Protein AF-C2ET09-F1 (afdb_monomer)

Radius of gyration: 23.15 Å; Cα contacts (8 Å, |Δi|>4): 17; chains: 1; bounding box: 46×45×47 Å

Organism: NCBI:txid1423814

Sequence (67 aa):
RRVWALLRRQAELDGMPAINAKRVYRIMRQNALLLERKPAVPPSKRAHTGRVAVKESNQRWCSDGFE

Solvent-accessible surface area (backbone atoms only — not comparable to full-atom values): 4711 Å² total; per-residue (Å²): 116,66,68,55,54,54,53,38,55,49,25,58,75,69,72,43,76,83,71,59,62,69,58,55,50,51,54,33,56,76,67,69,67,60,78,80,79,76,76,79,78,74,78,75,85,72,79,84,79,76,76,86,83,66,99,56,87,88,71,76,80,76,79,85,76,86,127

Foldseek 3Di:
DVVLVVVQVVCVVVVHDRDDPVVVVVVCVVVVVDDDDDPDDPPDPDDPPDDDDDPDPPPDDDPPPDD

Secondary structure (DSSP, 8-state):
-HHHHHHHHHHHHTTPPPPPHHHHHHHHHHTT-SPPPPPPPPPP----------SSTT---------

Structure (mmCIF, N/CA/C/O backbone):
data_AF-C2ET09-F1
#
_entry.id   AF-C2ET09-F1
#
loop_
_atom_site.group_PDB
_atom_site.id
_atom_site.type_symbol
_atom_site.label_atom_id
_atom_site.label_alt_id
_atom_site.label_comp_id
_atom_site.label_asym_id
_atom_site.label_entity_id
_atom_site.label_seq_id
_atom_site.pdbx_PDB_ins_code
_atom_site.Cartn_x
_atom_site.Cartn_y
_atom_site.Cartn_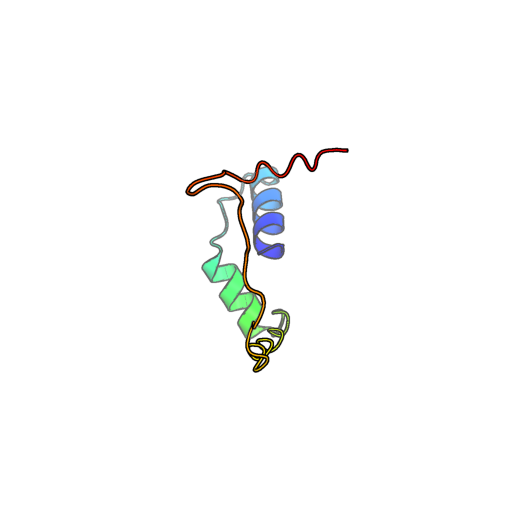z
_atom_site.occupancy
_atom_site.B_iso_or_equiv
_atom_site.auth_seq_id
_atom_site.auth_comp_id
_atom_site.auth_asym_id
_atom_site.auth_atom_id
_at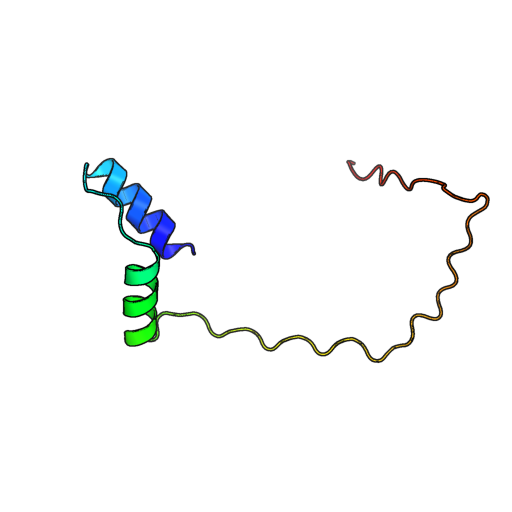om_site.pdbx_PDB_model_num
ATOM 1 N N . ARG A 1 1 ? -2.924 0.533 -0.651 1.00 67.62 1 ARG A N 1
ATOM 2 C CA . ARG A 1 1 ? -2.528 1.324 0.547 1.00 67.62 1 ARG A CA 1
ATOM 3 C C . ARG A 1 1 ? -3.725 1.982 1.241 1.00 67.62 1 ARG A C 1
ATOM 5 O O . ARG A 1 1 ? -3.861 1.765 2.432 1.00 67.62 1 ARG A O 1
ATOM 12 N N . ARG A 1 2 ? -4.611 2.700 0.529 1.00 89.25 2 ARG A N 1
ATOM 13 C CA . ARG A 1 2 ? -5.781 3.399 1.112 1.00 89.25 2 ARG A CA 1
ATOM 14 C C . ARG A 1 2 ? -6.716 2.518 1.959 1.00 89.25 2 ARG A C 1
ATOM 16 O O . ARG A 1 2 ? -6.965 2.860 3.103 1.00 89.25 2 ARG A O 1
ATOM 23 N N . VAL A 1 3 ? -7.151 1.366 1.440 1.00 93.44 3 VAL A N 1
ATOM 24 C CA . VAL A 1 3 ? -8.098 0.470 2.142 1.00 93.44 3 VAL A CA 1
ATOM 25 C C . VAL A 1 3 ? -7.601 0.059 3.531 1.00 93.44 3 VAL A C 1
ATOM 27 O O . VAL A 1 3 ? -8.338 0.147 4.501 1.00 93.44 3 VAL A O 1
ATOM 30 N N . TRP A 1 4 ? -6.328 -0.324 3.655 1.00 95.19 4 TRP A N 1
ATOM 31 C CA . TRP A 1 4 ? -5.763 -0.696 4.953 1.00 95.19 4 TRP A CA 1
ATOM 32 C C . TRP A 1 4 ? -5.742 0.467 5.952 1.00 95.19 4 TRP A C 1
ATOM 34 O O . TRP A 1 4 ? -6.013 0.252 7.126 1.00 95.19 4 TRP A O 1
ATOM 44 N N . ALA A 1 5 ? -5.459 1.691 5.496 1.00 94.38 5 ALA A N 1
ATOM 45 C CA . ALA A 1 5 ? -5.478 2.864 6.366 1.00 94.38 5 ALA A CA 1
ATOM 46 C C . ALA A 1 5 ? -6.895 3.172 6.881 1.00 94.38 5 ALA A C 1
ATOM 48 O O . ALA A 1 5 ? -7.051 3.503 8.051 1.00 94.38 5 ALA A O 1
ATOM 49 N N . LEU A 1 6 ? -7.918 3.009 6.032 1.00 95.25 6 LEU A N 1
ATOM 50 C CA . LEU A 1 6 ? -9.321 3.161 6.433 1.00 95.25 6 LEU A CA 1
ATOM 51 C C . LEU A 1 6 ? -9.725 2.100 7.461 1.00 95.25 6 LEU A C 1
ATOM 53 O O . LEU A 1 6 ? -10.257 2.437 8.510 1.00 95.25 6 LEU A O 1
ATOM 57 N N . LEU A 1 7 ? -9.393 0.833 7.195 1.00 95.19 7 LEU A N 1
ATOM 58 C CA . LEU A 1 7 ? -9.667 -0.271 8.116 1.00 95.19 7 LEU A CA 1
ATOM 59 C C . LEU A 1 7 ? -8.938 -0.110 9.455 1.00 95.19 7 LEU A C 1
ATOM 61 O O . LEU A 1 7 ? -9.503 -0.423 10.494 1.00 95.19 7 LEU A O 1
ATOM 65 N N . ARG A 1 8 ? -7.695 0.388 9.444 1.00 95.12 8 ARG A N 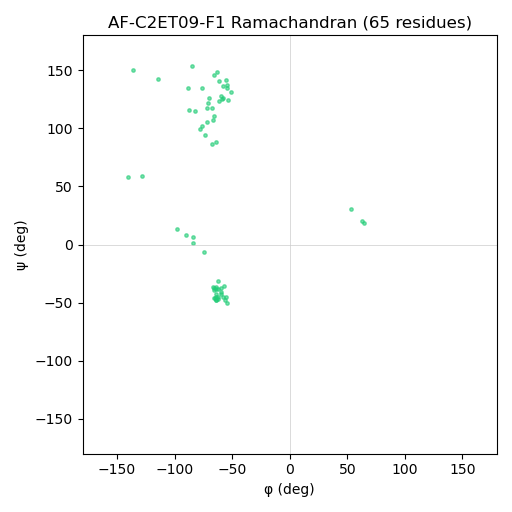1
ATOM 66 C CA . ARG A 1 8 ? -6.948 0.688 10.671 1.00 95.12 8 ARG A CA 1
ATOM 67 C C . ARG A 1 8 ? -7.623 1.796 11.476 1.00 95.12 8 ARG A C 1
ATOM 69 O O . ARG A 1 8 ? -7.807 1.611 12.668 1.00 95.12 8 ARG A O 1
ATOM 76 N N . ARG A 1 9 ? -8.009 2.900 10.831 1.00 95.12 9 ARG A N 1
ATOM 77 C CA . ARG A 1 9 ? -8.690 4.015 11.503 1.00 95.12 9 ARG A CA 1
ATOM 78 C C . ARG A 1 9 ? -10.006 3.565 12.135 1.00 95.12 9 ARG A C 1
ATOM 80 O O . ARG A 1 9 ? -10.292 3.942 13.259 1.00 95.12 9 ARG A O 1
ATOM 87 N N . GLN A 1 10 ? -10.779 2.745 11.426 1.00 95.62 10 GLN A N 1
ATOM 88 C CA . GLN A 1 10 ? -12.018 2.190 11.965 1.00 95.62 10 GLN A CA 1
ATOM 89 C C . GLN A 1 10 ? -11.740 1.262 13.155 1.00 95.62 10 GLN A C 1
ATOM 91 O O . GLN A 1 10 ? -12.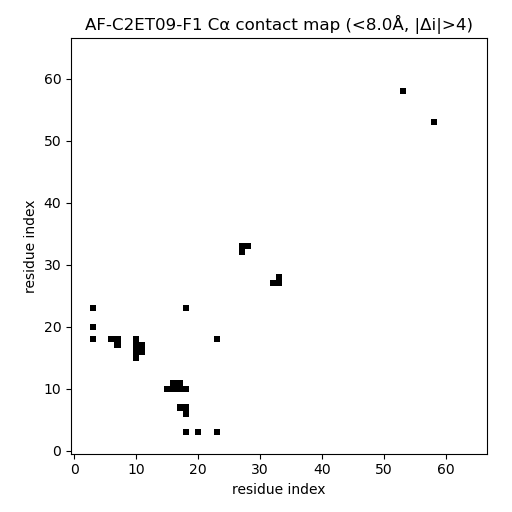344 1.426 14.203 1.00 95.62 10 GLN A O 1
ATOM 96 N N . ALA A 1 11 ? -10.756 0.364 13.039 1.00 95.12 11 ALA A N 1
ATOM 97 C CA . ALA A 1 11 ? -10.369 -0.514 14.142 1.00 95.12 11 ALA A CA 1
ATOM 98 C C . ALA A 1 11 ? -9.906 0.264 15.388 1.00 95.12 11 ALA A C 1
ATOM 100 O O . ALA A 1 11 ? -10.228 -0.138 16.497 1.00 95.12 11 ALA A O 1
ATOM 101 N N . GLU A 1 12 ? -9.191 1.379 15.217 1.00 95.19 12 GLU A N 1
ATOM 102 C CA . GLU A 1 12 ? -8.796 2.265 16.321 1.00 95.19 12 GLU A CA 1
ATOM 103 C C . GLU A 1 12 ? -10.012 2.900 17.012 1.00 95.19 12 GLU A C 1
ATOM 105 O O . GLU A 1 12 ? -10.055 2.936 18.239 1.00 95.19 12 GLU A O 1
ATOM 110 N N . LEU A 1 13 ? -11.012 3.352 16.244 1.00 96.62 13 LEU A N 1
ATOM 111 C CA . LEU A 1 13 ? -12.268 3.887 16.788 1.00 96.62 13 LEU A CA 1
ATOM 112 C C . LEU A 1 13 ? -13.082 2.817 17.525 1.00 96.62 13 LEU A C 1
ATOM 114 O O . LEU A 1 13 ? -13.663 3.097 18.568 1.00 96.62 13 LEU A O 1
ATOM 118 N N . ASP A 1 14 ? -13.075 1.591 17.009 1.00 96.69 14 ASP A N 1
ATOM 119 C CA . ASP A 1 14 ? -13.824 0.462 17.565 1.00 96.69 14 ASP A CA 1
ATOM 120 C C . ASP A 1 14 ? -13.074 -0.252 18.709 1.00 96.69 14 ASP A C 1
ATOM 122 O O . ASP A 1 14 ? -13.547 -1.265 19.226 1.00 96.69 14 ASP A O 1
ATOM 126 N N . GLY A 1 15 ? -11.878 0.217 19.090 1.00 95.88 15 GLY A N 1
ATOM 127 C CA . GLY A 1 15 ? -11.035 -0.427 20.108 1.00 95.88 15 GLY A CA 1
ATOM 128 C C . GLY A 1 15 ? -10.538 -1.825 19.711 1.00 95.88 15 GLY A C 1
ATOM 129 O O . GLY A 1 15 ? -10.134 -2.620 20.561 1.00 95.88 15 GLY A O 1
ATOM 130 N N . MET A 1 16 ? -10.575 -2.149 18.420 1.00 96.19 16 MET A N 1
ATOM 131 C CA . MET A 1 16 ? -10.156 -3.432 17.875 1.00 96.19 16 MET A CA 1
ATOM 132 C C . MET A 1 16 ? -8.643 -3.479 17.614 1.00 96.19 16 MET A C 1
ATOM 134 O O . MET A 1 16 ? -8.005 -2.462 17.331 1.00 96.19 16 MET A O 1
ATOM 138 N N . PRO A 1 17 ? -8.031 -4.677 17.638 1.00 93.31 17 PRO A N 1
ATOM 139 C CA . PRO A 1 17 ? -6.615 -4.823 17.335 1.00 93.31 17 PRO A CA 1
ATOM 140 C C . PRO A 1 17 ? -6.286 -4.412 15.895 1.00 93.31 17 PRO A C 1
ATOM 142 O O . PRO A 1 17 ? -7.057 -4.618 14.954 1.00 93.31 17 PRO A O 1
ATOM 145 N N . ALA A 1 18 ? -5.073 -3.891 15.706 1.00 90.69 18 ALA A N 1
ATOM 146 C CA . ALA A 1 18 ? -4.613 -3.429 14.405 1.00 90.69 18 ALA A CA 1
ATOM 147 C C . ALA A 1 18 ? -4.612 -4.554 13.353 1.00 90.69 18 ALA A C 1
ATOM 149 O O . ALA A 1 18 ? -3.990 -5.608 13.507 1.00 90.69 18 ALA A O 1
ATOM 150 N N . ILE A 1 19 ? -5.252 -4.290 12.215 1.00 93.19 19 ILE A N 1
ATOM 151 C CA . ILE A 1 19 ? -5.370 -5.256 11.121 1.00 93.19 19 ILE A CA 1
ATOM 152 C C . ILE A 1 19 ? -4.045 -5.355 10.347 1.00 93.19 19 ILE A C 1
ATOM 154 O O . ILE A 1 19 ? -3.441 -4.350 9.961 1.00 93.19 19 ILE A O 1
ATOM 158 N N . ASN A 1 20 ? -3.597 -6.578 10.048 1.00 94.44 20 ASN A N 1
ATOM 159 C CA . ASN A 1 20 ? -2.377 -6.817 9.273 1.00 94.44 20 ASN A CA 1
ATOM 160 C C . ASN A 1 20 ? -2.550 -6.432 7.789 1.00 94.44 20 ASN A C 1
ATOM 162 O O . ASN A 1 20 ? -3.362 -7.019 7.068 1.00 94.44 20 ASN A O 1
ATOM 166 N N . ALA A 1 21 ? -1.712 -5.514 7.300 1.00 95.19 21 ALA A N 1
ATOM 167 C CA . ALA A 1 21 ? -1.736 -5.035 5.916 1.00 95.19 21 ALA A CA 1
ATOM 168 C C . ALA A 1 21 ? -1.584 -6.150 4.864 1.00 95.19 21 ALA A C 1
ATOM 170 O O . ALA A 1 21 ? -2.227 -6.105 3.814 1.00 95.19 21 ALA A O 1
ATOM 171 N N . LYS A 1 22 ? -0.774 -7.181 5.141 1.00 96.62 22 LYS A N 1
ATOM 172 C CA . LYS A 1 22 ? -0.572 -8.318 4.228 1.00 96.62 22 LYS A CA 1
ATOM 173 C C . LYS A 1 22 ? -1.847 -9.147 4.075 1.00 96.62 22 LYS A C 1
ATOM 175 O O . LYS A 1 22 ? -2.125 -9.630 2.981 1.00 96.62 22 LYS A O 1
ATOM 180 N N . ARG A 1 23 ? -2.631 -9.307 5.150 1.00 95.69 23 ARG A N 1
ATOM 181 C CA . ARG A 1 23 ? -3.910 -10.037 5.107 1.00 95.69 23 ARG A CA 1
ATOM 182 C C . ARG A 1 23 ? -4.925 -9.296 4.240 1.00 95.69 23 ARG A C 1
ATOM 184 O O . ARG A 1 23 ? -5.515 -9.917 3.364 1.00 95.69 23 ARG A O 1
ATOM 191 N N . VAL A 1 24 ? -5.046 -7.979 4.426 1.00 95.62 24 VAL A N 1
ATOM 192 C CA . VAL A 1 24 ? -5.904 -7.117 3.593 1.00 95.62 24 VAL A CA 1
ATOM 193 C C . VAL A 1 24 ? -5.518 -7.240 2.120 1.00 95.62 24 VAL A C 1
ATOM 195 O O . VAL A 1 24 ? -6.375 -7.489 1.279 1.00 95.62 24 VAL A O 1
ATOM 198 N N . TYR A 1 25 ? -4.223 -7.158 1.806 1.00 95.38 25 TYR A N 1
ATOM 199 C CA . TYR A 1 25 ? -3.742 -7.310 0.432 1.00 95.38 25 TYR A CA 1
ATOM 200 C C . TYR A 1 25 ? -4.127 -8.661 -0.194 1.00 95.38 25 TYR A C 1
ATOM 202 O O . TYR A 1 25 ? -4.591 -8.686 -1.331 1.00 95.38 25 TYR A O 1
ATOM 210 N N . ARG A 1 26 ? -3.968 -9.780 0.531 1.00 96.56 26 ARG A N 1
ATOM 211 C CA . ARG A 1 26 ? -4.332 -11.115 0.017 1.00 96.56 26 ARG A CA 1
ATOM 212 C C . ARG A 1 26 ? -5.823 -11.231 -0.291 1.00 96.56 26 ARG A C 1
ATOM 214 O O . ARG A 1 26 ? -6.159 -11.707 -1.368 1.00 96.56 26 ARG A O 1
ATOM 221 N N . ILE A 1 27 ? -6.685 -10.755 0.609 1.00 95.94 27 ILE A N 1
ATOM 222 C CA . ILE A 1 27 ? -8.143 -10.766 0.409 1.00 95.94 27 ILE A CA 1
ATOM 223 C C . ILE A 1 27 ? -8.514 -9.911 -0.804 1.00 95.94 27 ILE A C 1
ATOM 225 O O . ILE A 1 27 ? -9.244 -10.368 -1.679 1.00 95.94 27 ILE A O 1
ATOM 229 N N . MET A 1 28 ? -7.960 -8.700 -0.911 1.00 96.62 28 MET A N 1
ATOM 230 C CA . MET A 1 28 ? -8.197 -7.837 -2.071 1.00 96.62 28 MET A CA 1
ATOM 231 C C . MET A 1 28 ? -7.742 -8.494 -3.378 1.00 96.62 28 MET A C 1
ATOM 233 O O . MET A 1 28 ? -8.442 -8.399 -4.379 1.00 96.62 28 MET A O 1
ATOM 237 N N . ARG A 1 29 ? -6.592 -9.182 -3.372 1.00 94.38 29 ARG A N 1
ATOM 238 C CA . ARG A 1 29 ? -6.083 -9.906 -4.543 1.00 94.38 29 ARG A CA 1
ATOM 239 C C . ARG A 1 29 ? -7.000 -11.059 -4.948 1.00 94.38 29 ARG A C 1
ATOM 241 O O . ARG A 1 29 ? -7.273 -11.203 -6.131 1.00 94.38 29 ARG A O 1
ATOM 248 N N . GLN A 1 30 ? -7.466 -11.857 -3.987 1.00 97.44 30 GLN A N 1
ATOM 249 C CA . GLN A 1 30 ? -8.378 -12.981 -4.236 1.00 97.44 30 GLN A CA 1
ATOM 250 C C . GLN A 1 30 ? -9.722 -12.529 -4.819 1.00 97.44 30 GLN A C 1
ATOM 252 O O . GLN A 1 30 ? -10.304 -13.251 -5.615 1.00 97.44 30 GLN A O 1
ATOM 257 N N . ASN A 1 31 ? -10.178 -11.327 -4.461 1.00 96.31 31 ASN A N 1
ATOM 258 C CA . ASN A 1 31 ? -11.449 -10.760 -4.918 1.00 96.31 31 ASN A CA 1
ATOM 259 C C . ASN A 1 31 ? -11.297 -9.780 -6.096 1.00 96.31 31 ASN A C 1
ATOM 261 O O . ASN A 1 31 ? -12.216 -9.018 -6.368 1.00 96.31 31 ASN A O 1
ATOM 265 N N . ALA A 1 32 ? -10.135 -9.740 -6.758 1.00 93.88 32 ALA A N 1
ATOM 266 C CA . ALA A 1 32 ? -9.862 -8.827 -7.875 1.00 93.88 32 ALA A CA 1
ATOM 267 C C . ALA A 1 32 ? -10.123 -7.327 -7.571 1.00 93.88 32 ALA A C 1
ATOM 269 O O . ALA A 1 32 ? -10.425 -6.541 -8.460 1.00 93.88 32 ALA A O 1
ATOM 270 N N . LEU A 1 33 ? -9.947 -6.899 -6.315 1.00 93.25 33 LEU A N 1
ATOM 271 C CA . LEU A 1 33 ? -10.160 -5.513 -5.857 1.00 93.25 33 LEU A CA 1
ATOM 272 C C . LEU A 1 33 ? -8.897 -4.637 -5.947 1.00 93.25 33 LEU A C 1
ATOM 274 O O . LEU A 1 33 ? -8.838 -3.542 -5.380 1.00 93.25 33 LEU A O 1
ATOM 278 N N . LEU A 1 34 ? -7.830 -5.139 -6.570 1.00 91.81 34 LEU A N 1
ATOM 279 C CA . LEU A 1 34 ? -6.602 -4.377 -6.772 1.00 91.81 34 LEU A CA 1
ATOM 280 C C . LEU A 1 34 ? -6.697 -3.598 -8.080 1.00 91.81 34 LEU A C 1
ATOM 282 O O . LEU A 1 34 ? -7.072 -4.149 -9.106 1.00 91.81 34 LEU A O 1
ATOM 286 N N . LEU A 1 35 ? -6.299 -2.326 -8.036 1.00 88.88 35 LEU A N 1
ATOM 287 C CA . LEU A 1 35 ? -6.160 -1.524 -9.246 1.00 88.88 35 LEU A CA 1
ATOM 288 C C . LEU A 1 35 ? -5.110 -2.146 -10.165 1.00 88.88 35 LEU A C 1
ATOM 290 O O . LEU A 1 35 ? -4.053 -2.589 -9.698 1.00 88.88 35 LEU A O 1
ATOM 294 N N . GLU A 1 36 ? -5.389 -2.118 -11.465 1.00 85.06 36 GLU A N 1
ATOM 295 C CA . GLU A 1 36 ? -4.422 -2.527 -12.469 1.00 85.06 36 GLU A CA 1
ATOM 296 C C . GLU A 1 36 ? -3.155 -1.686 -12.356 1.00 85.06 36 GLU A C 1
ATOM 298 O O . GLU A 1 36 ? -3.172 -0.462 -12.170 1.00 85.06 36 GLU A O 1
ATOM 303 N N . ARG A 1 37 ? -2.012 -2.363 -12.446 1.00 82.06 37 ARG A N 1
ATOM 304 C CA . ARG A 1 37 ? -0.733 -1.674 -12.472 1.00 82.06 37 ARG A CA 1
ATOM 305 C C . ARG A 1 37 ? -0.615 -0.987 -13.825 1.00 82.06 37 ARG A C 1
ATOM 307 O O . ARG A 1 37 ? -0.533 -1.664 -14.845 1.00 82.06 37 ARG A O 1
ATOM 314 N N . LYS A 1 38 ? -0.536 0.346 -13.820 1.00 82.56 38 LYS A N 1
ATOM 315 C CA . LYS A 1 38 ? -0.184 1.110 -15.021 1.00 82.56 38 LYS A CA 1
ATOM 316 C C . LYS A 1 38 ? 1.100 0.516 -15.625 1.00 82.56 38 LYS A C 1
ATOM 318 O O . LYS A 1 38 ? 2.058 0.310 -14.865 1.00 82.56 38 LYS A O 1
ATOM 323 N N . PRO A 1 39 ? 1.146 0.236 -16.939 1.00 79.75 39 PRO A N 1
ATOM 324 C CA . PRO A 1 39 ? 2.370 -0.225 -17.572 1.00 79.75 39 PRO A CA 1
ATOM 325 C C . PRO A 1 39 ? 3.489 0.781 -17.301 1.00 79.75 39 PRO A C 1
ATOM 327 O O . PRO A 1 39 ? 3.258 1.995 -17.256 1.00 79.75 39 PRO A O 1
ATOM 330 N N . ALA A 1 40 ? 4.698 0.269 -17.068 1.00 79.81 40 ALA A N 1
ATOM 331 C CA . ALA A 1 40 ? 5.863 1.129 -16.951 1.00 79.81 40 ALA A CA 1
ATOM 332 C C . ALA A 1 40 ? 5.984 1.931 -18.251 1.00 79.81 40 ALA A C 1
ATOM 334 O O . ALA A 1 40 ? 5.975 1.348 -19.336 1.00 79.81 40 ALA A O 1
ATOM 335 N N . VAL A 1 41 ? 6.060 3.260 -18.142 1.00 80.00 41 VAL A N 1
ATOM 336 C CA . VAL A 1 41 ? 6.374 4.092 -19.305 1.00 80.00 41 VAL A CA 1
ATOM 337 C C . VAL A 1 41 ? 7.766 3.661 -19.765 1.00 80.00 41 VAL A C 1
ATOM 339 O O . VAL A 1 41 ? 8.684 3.672 -18.938 1.00 80.00 41 VAL A O 1
ATOM 342 N N . PRO A 1 42 ? 7.939 3.239 -21.029 1.00 81.44 42 PRO A N 1
ATOM 343 C CA . PRO A 1 42 ? 9.255 2.896 -21.531 1.00 81.44 42 PRO A CA 1
ATOM 344 C C . PRO A 1 42 ? 10.200 4.081 -21.312 1.00 81.44 42 PRO A C 1
ATOM 346 O O . PRO A 1 42 ? 9.788 5.223 -21.549 1.00 81.44 42 PRO A O 1
ATOM 349 N N . PRO A 1 43 ? 11.446 3.854 -20.863 1.00 76.12 43 PRO A N 1
ATOM 350 C CA . PRO A 1 43 ? 12.415 4.933 -20.787 1.00 76.12 43 PRO A CA 1
ATOM 351 C C . PRO A 1 43 ?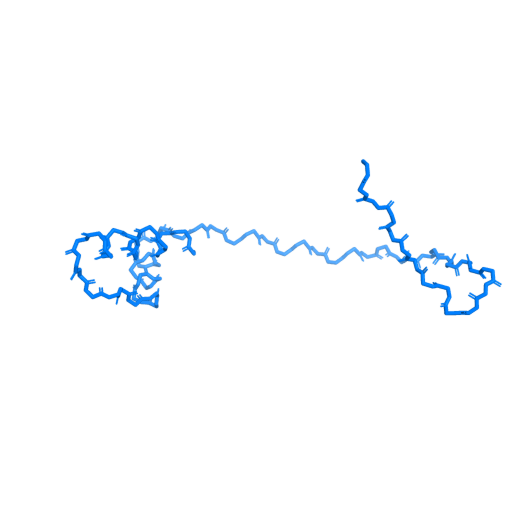 12.524 5.602 -22.160 1.00 76.12 43 PRO A C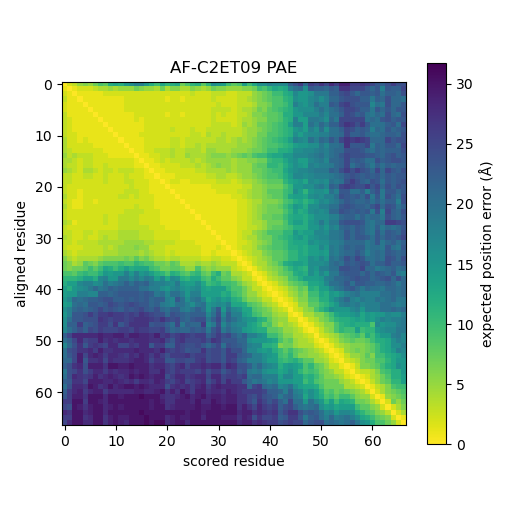 1
ATOM 353 O O . PRO A 1 43 ? 12.567 4.936 -23.199 1.00 76.12 43 PRO A O 1
ATOM 356 N N . SER A 1 44 ? 12.521 6.935 -22.157 1.00 78.12 44 SER A N 1
ATOM 357 C CA . SER A 1 44 ? 12.702 7.727 -23.368 1.00 78.12 44 SER A CA 1
ATOM 358 C C . SER A 1 44 ? 13.988 7.289 -24.072 1.00 78.12 44 SER A C 1
ATOM 360 O O . SER A 1 44 ? 15.066 7.347 -23.488 1.00 78.12 44 SER A O 1
ATOM 362 N N . LYS A 1 45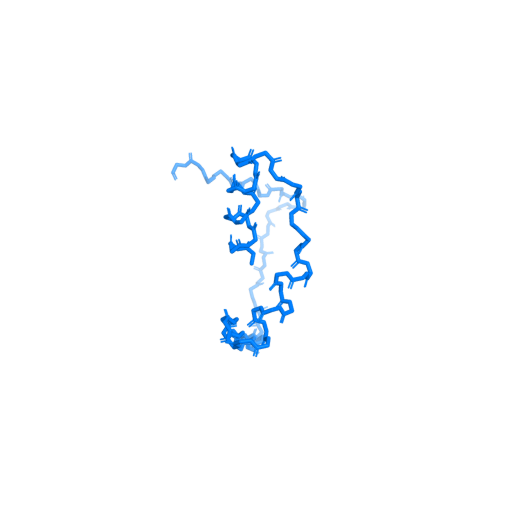 ? 13.882 6.898 -25.347 1.00 74.69 45 LYS A N 1
ATOM 363 C CA . LYS A 1 45 ? 15.046 6.629 -26.211 1.00 74.69 45 LYS A CA 1
ATOM 364 C C . LYS A 1 45 ? 15.748 7.907 -26.677 1.00 74.69 45 LYS A C 1
ATOM 366 O O . LYS A 1 45 ? 16.769 7.829 -27.354 1.00 74.69 45 LYS A O 1
ATOM 371 N N . ARG A 1 46 ? 15.191 9.087 -26.382 1.00 79.56 46 ARG A N 1
ATOM 372 C CA . ARG A 1 46 ? 15.798 10.360 -26.767 1.00 79.56 46 ARG A CA 1
ATOM 373 C C . ARG A 1 46 ? 17.087 10.531 -25.970 1.00 79.56 46 ARG A C 1
ATOM 375 O O . ARG A 1 46 ? 17.046 10.632 -24.747 1.00 79.56 46 ARG A O 1
ATOM 382 N N . ALA A 1 47 ? 18.208 10.597 -26.679 1.00 76.19 47 ALA A N 1
ATOM 383 C CA . ALA A 1 47 ? 19.462 11.032 -26.094 1.00 76.19 47 ALA A CA 1
ATOM 384 C C . ALA A 1 47 ? 19.283 12.455 -25.550 1.00 76.19 47 ALA A C 1
ATOM 386 O O . ALA A 1 47 ? 18.856 13.360 -26.272 1.00 76.19 47 ALA A O 1
ATOM 387 N N . HIS A 1 48 ? 19.589 12.653 -24.272 1.00 76.25 48 HIS A N 1
ATOM 388 C CA . HIS A 1 48 ? 19.677 13.987 -23.700 1.00 76.25 48 HIS A CA 1
ATOM 389 C C . HIS A 1 48 ? 20.973 14.628 -24.210 1.00 76.25 48 HIS A C 1
ATOM 391 O O . HIS A 1 48 ? 22.038 14.423 -23.641 1.00 76.25 48 HIS A O 1
ATOM 397 N N . THR A 1 49 ? 20.894 15.388 -25.303 1.00 78.75 49 THR A N 1
ATOM 398 C CA . THR A 1 49 ? 22.026 16.165 -25.847 1.00 78.75 49 THR A CA 1
ATOM 399 C C . THR A 1 49 ? 22.190 17.527 -25.166 1.00 78.75 49 THR A C 1
ATOM 401 O O . THR A 1 49 ? 23.014 18.339 -25.583 1.00 78.75 49 THR A O 1
ATOM 404 N N . GLY A 1 50 ? 21.410 17.796 -24.114 1.00 77.00 50 GLY A N 1
ATOM 405 C CA . GLY A 1 50 ? 21.509 19.021 -23.333 1.00 77.00 50 GLY A CA 1
ATOM 406 C C . GLY A 1 50 ? 22.848 19.085 -22.608 1.00 77.00 50 GLY A C 1
ATOM 407 O O . GLY A 1 50 ? 23.092 18.327 -21.673 1.00 77.00 50 GLY A O 1
ATOM 408 N N . ARG A 1 51 ? 23.718 20.003 -23.029 1.00 73.62 51 ARG A N 1
ATOM 409 C CA . ARG A 1 51 ? 24.927 20.347 -22.284 1.00 73.62 51 ARG A CA 1
ATOM 410 C C . ARG A 1 51 ? 24.542 21.338 -21.193 1.00 73.62 51 ARG A C 1
ATOM 412 O O . ARG A 1 51 ? 24.118 22.450 -21.492 1.00 73.62 51 ARG A O 1
ATOM 419 N N . VAL A 1 52 ? 24.683 20.937 -19.934 1.00 71.50 52 VAL A N 1
ATOM 420 C CA . VAL A 1 52 ? 24.499 21.845 -18.798 1.00 71.50 52 VAL A CA 1
ATOM 421 C C . VAL A 1 52 ? 25.741 22.731 -18.717 1.00 71.50 52 VAL A C 1
ATOM 423 O O . VAL A 1 52 ? 26.805 22.281 -18.297 1.00 71.50 52 VAL A O 1
ATOM 426 N N . ALA A 1 53 ? 25.632 23.969 -19.197 1.00 77.44 53 ALA A N 1
ATOM 427 C CA . ALA A 1 53 ? 26.674 24.976 -19.041 1.00 77.44 53 ALA A CA 1
ATOM 428 C C . ALA A 1 53 ? 26.450 25.710 -17.714 1.00 77.44 53 ALA A C 1
ATOM 430 O O . ALA A 1 53 ? 25.432 26.374 -17.532 1.00 77.44 53 ALA A O 1
ATOM 431 N N . VAL A 1 54 ? 27.397 25.573 -16.788 1.00 72.06 54 VAL A N 1
ATOM 432 C CA . VAL A 1 54 ? 27.418 26.309 -15.518 1.00 72.06 54 VAL A CA 1
ATOM 433 C C . VAL A 1 54 ? 28.634 27.226 -15.538 1.00 72.06 54 VAL A C 1
ATOM 435 O O . VAL A 1 54 ? 29.673 26.847 -16.080 1.00 72.06 54 VAL A O 1
ATOM 438 N N . LYS A 1 55 ? 28.503 28.440 -14.989 1.00 77.75 55 LYS A N 1
ATOM 439 C CA . LYS A 1 55 ? 29.614 29.402 -14.920 1.00 77.75 55 LYS A CA 1
ATOM 440 C C . LYS A 1 55 ? 30.756 28.885 -14.037 1.00 77.75 55 LYS A C 1
ATOM 442 O O . LYS A 1 55 ? 31.914 29.092 -14.375 1.00 77.75 55 LYS A O 1
ATOM 447 N N . GLU A 1 56 ? 30.427 28.185 -12.950 1.00 77.56 56 GLU A N 1
ATOM 448 C CA . GLU A 1 56 ? 31.381 27.663 -11.968 1.00 77.56 56 GLU A CA 1
ATOM 449 C C . GLU A 1 56 ? 31.051 26.216 -11.570 1.00 77.56 56 GLU A C 1
ATOM 451 O O . GLU A 1 56 ? 29.893 25.790 -11.575 1.00 77.56 56 GLU A O 1
ATOM 456 N N . SER A 1 57 ? 32.077 25.443 -11.208 1.00 76.81 57 SER A N 1
ATOM 457 C CA . SER A 1 57 ? 31.896 24.099 -10.649 1.00 76.81 57 SER A CA 1
ATOM 458 C C . SER A 1 57 ? 31.206 24.172 -9.280 1.00 76.81 57 SER A C 1
ATOM 460 O O . SER A 1 57 ? 31.443 25.101 -8.516 1.00 76.81 57 SER A O 1
ATOM 462 N N . ASN A 1 58 ? 30.375 23.179 -8.944 1.00 71.38 58 ASN A N 1
ATOM 463 C CA . ASN A 1 58 ? 29.650 23.077 -7.666 1.00 71.38 58 ASN A CA 1
ATOM 464 C C . ASN A 1 58 ? 28.640 24.199 -7.358 1.00 71.38 58 ASN A C 1
ATOM 466 O O . ASN A 1 58 ? 28.232 24.352 -6.203 1.00 71.38 58 ASN A O 1
ATOM 470 N N . GLN A 1 59 ? 28.164 24.939 -8.364 1.00 72.81 59 GLN A N 1
ATOM 471 C CA . GLN A 1 59 ? 27.065 25.877 -8.156 1.00 72.81 59 GLN A CA 1
ATOM 472 C C . GLN A 1 59 ? 25.780 25.109 -7.814 1.00 72.81 59 GLN A C 1
ATOM 474 O O . GLN A 1 59 ? 25.182 24.435 -8.654 1.00 72.81 59 GLN A O 1
ATOM 479 N N . ARG A 1 60 ? 25.366 25.185 -6.547 1.00 70.56 60 ARG A N 1
ATOM 480 C CA . ARG A 1 60 ? 24.117 24.582 -6.081 1.00 70.56 60 ARG A CA 1
ATOM 481 C C . ARG A 1 60 ? 22.936 25.348 -6.662 1.00 70.56 60 ARG A C 1
ATOM 483 O O . ARG A 1 60 ? 22.825 26.556 -6.484 1.00 70.56 60 ARG A O 1
ATOM 490 N N . TRP A 1 61 ? 22.037 24.632 -7.326 1.00 68.62 61 TRP A N 1
ATOM 491 C CA . TRP A 1 61 ? 20.731 25.164 -7.687 1.00 68.62 61 TRP A CA 1
ATOM 492 C C . TRP A 1 61 ? 19.850 25.133 -6.445 1.00 68.62 61 TRP A C 1
ATOM 494 O O . TRP A 1 61 ? 19.315 24.090 -6.074 1.00 68.62 61 TRP A O 1
ATOM 504 N N . CYS A 1 62 ? 19.717 26.278 -5.786 1.00 65.25 62 CYS A N 1
ATOM 505 C CA . CYS A 1 62 ? 18.535 26.518 -4.980 1.00 65.25 62 CYS A CA 1
ATOM 506 C C . CYS A 1 62 ? 17.399 26.738 -5.977 1.00 65.25 62 CYS A C 1
ATOM 508 O O . CYS A 1 62 ? 17.349 27.773 -6.638 1.00 65.2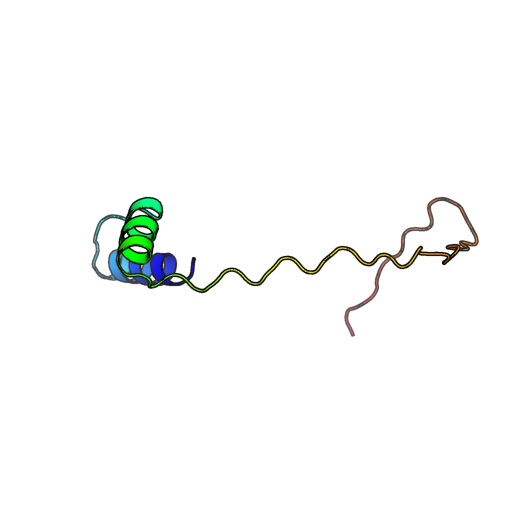5 62 CYS A O 1
ATOM 510 N N . SER A 1 63 ? 16.517 25.754 -6.137 1.00 59.28 63 SER A N 1
ATOM 511 C CA . SER A 1 63 ? 15.171 26.048 -6.606 1.00 59.28 63 SER A CA 1
ATOM 512 C C . SER A 1 63 ? 14.524 26.908 -5.524 1.00 59.28 63 SER A C 1
ATOM 514 O O . SER A 1 63 ? 13.940 26.375 -4.581 1.00 59.28 63 SER A O 1
ATOM 516 N N . ASP A 1 64 ? 14.701 28.223 -5.609 1.00 66.12 64 ASP A N 1
ATOM 517 C CA . ASP A 1 64 ? 13.734 29.139 -5.026 1.00 66.12 64 ASP A CA 1
ATOM 518 C C . ASP A 1 64 ? 12.460 28.987 -5.861 1.00 66.12 64 ASP A C 1
ATOM 520 O O . ASP A 1 64 ? 12.305 29.561 -6.935 1.00 66.12 64 ASP A O 1
ATOM 524 N N . GLY A 1 65 ? 11.656 28.010 -5.460 1.00 54.44 65 GLY A N 1
ATOM 525 C CA . GLY A 1 65 ? 10.384 27.667 -6.067 1.00 54.44 65 GLY A CA 1
ATO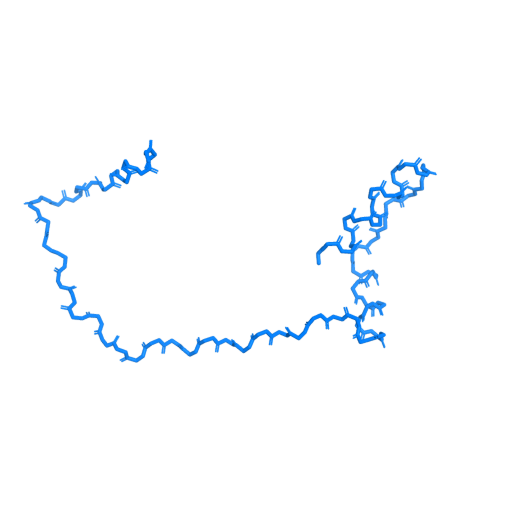M 526 C C . GLY A 1 65 ? 9.347 27.621 -4.965 1.00 54.44 65 GLY A C 1
ATOM 527 O O . GLY A 1 65 ? 8.794 26.556 -4.690 1.00 54.44 65 GLY A O 1
ATOM 528 N N . PHE A 1 66 ? 9.181 28.749 -4.279 1.00 49.66 66 PHE A N 1
ATOM 529 C CA . PHE A 1 66 ? 8.047 29.015 -3.402 1.00 49.66 66 PHE A CA 1
ATOM 530 C C . PHE A 1 66 ? 7.589 30.477 -3.548 1.00 49.66 66 PHE A C 1
ATOM 532 O O . PHE A 1 66 ? 7.529 31.223 -2.578 1.00 49.66 66 PHE A O 1
ATOM 539 N N . GLU A 1 67 ? 7.230 30.842 -4.781 1.00 45.03 67 GLU A N 1
ATOM 540 C CA . GLU A 1 67 ? 6.067 31.687 -5.099 1.00 45.03 67 GLU A CA 1
ATOM 541 C C . GLU A 1 67 ? 5.213 30.963 -6.149 1.00 45.03 67 GLU A C 1
ATOM 543 O O . GLU A 1 67 ? 5.803 30.319 -7.052 1.00 45.03 67 GLU A O 1
#

pLDDT: mean 83.95, std 12.75, range [45.03, 97.44]

Mean predicted aligned error: 13.29 Å